Protein AF-A0A529L591-F1 (afdb_monomer_lite)

Structure (mmCIF, N/CA/C/O backbone):
data_AF-A0A529L591-F1
#
_entry.id   AF-A0A529L591-F1
#
loop_
_atom_site.group_PDB
_atom_site.id
_atom_site.type_symbol
_atom_site.label_atom_id
_atom_site.label_alt_id
_atom_site.label_comp_id
_atom_site.label_asym_id
_atom_site.label_entity_id
_atom_site.label_seq_id
_atom_site.pdbx_PDB_ins_code
_atom_site.Cartn_x
_atom_site.Cartn_y
_atom_site.Cartn_z
_atom_site.occupancy
_atom_site.B_iso_or_equiv
_atom_site.auth_seq_id
_atom_site.auth_comp_id
_atom_site.auth_asym_id
_atom_site.auth_atom_id
_atom_site.pdbx_PDB_model_num
ATOM 1 N N . LEU A 1 1 ? -23.608 -9.024 15.298 1.00 81.12 1 LEU A N 1
ATOM 2 C CA . LEU A 1 1 ? -23.460 -10.412 14.806 1.00 81.12 1 LEU A CA 1
ATOM 3 C C . LEU A 1 1 ? -24.781 -10.942 14.260 1.00 81.12 1 LEU A C 1
ATOM 5 O O . LEU A 1 1 ? -24.847 -11.188 13.070 1.00 81.12 1 LEU A O 1
ATOM 9 N N . ASN A 1 2 ? -25.844 -11.001 15.066 1.00 94.44 2 ASN A N 1
ATOM 10 C CA . ASN A 1 2 ? -27.130 -11.620 14.692 1.00 94.44 2 ASN A CA 1
ATOM 11 C C . ASN A 1 2 ? -27.825 -11.058 13.434 1.00 94.44 2 ASN A C 1
ATOM 13 O O . ASN A 1 2 ? -28.638 -11.756 12.843 1.00 94.44 2 ASN A O 1
ATOM 17 N N . THR A 1 3 ? -27.544 -9.811 13.039 1.00 95.62 3 THR A N 1
ATOM 18 C CA . THR A 1 3 ? -28.230 -9.134 11.921 1.00 95.62 3 THR A CA 1
ATOM 19 C C . THR A 1 3 ? -27.360 -8.918 10.684 1.00 95.62 3 THR A C 1
ATOM 21 O O . THR A 1 3 ? -27.876 -8.491 9.660 1.00 95.62 3 THR A O 1
ATOM 24 N N . GLY A 1 4 ? -26.041 -9.125 10.779 1.00 94.94 4 GLY A N 1
ATOM 25 C CA . GLY A 1 4 ? -25.099 -8.764 9.710 1.00 94.94 4 GLY A CA 1
ATOM 26 C C . GLY A 1 4 ? -25.011 -7.263 9.384 1.00 94.94 4 GLY A C 1
ATOM 27 O O . GLY A 1 4 ? -24.339 -6.901 8.426 1.00 94.94 4 GLY A O 1
ATOM 28 N N . GLN A 1 5 ? -25.664 -6.380 10.153 1.00 96.31 5 GLN A N 1
ATOM 29 C CA . GLN A 1 5 ? -25.603 -4.938 9.899 1.00 96.31 5 GLN A CA 1
ATOM 30 C C . GLN A 1 5 ? -24.177 -4.401 10.060 1.00 96.31 5 GLN A C 1
ATOM 32 O O . GLN A 1 5 ? -23.504 -4.673 11.060 1.00 96.31 5 GLN A O 1
ATOM 37 N N . LEU A 1 6 ? -23.754 -3.611 9.071 1.00 95.81 6 LEU A N 1
ATOM 38 C CA . LEU A 1 6 ? -22.463 -2.938 9.045 1.00 95.81 6 LEU A CA 1
ATOM 39 C C . LEU A 1 6 ? -22.349 -1.963 10.226 1.00 95.81 6 LEU A C 1
ATOM 41 O O . LEU A 1 6 ? -23.227 -1.130 10.437 1.00 95.81 6 LEU A O 1
ATOM 45 N N . ARG A 1 7 ? -21.257 -2.067 10.987 1.00 95.06 7 ARG A N 1
ATOM 46 C CA . ARG A 1 7 ? -20.912 -1.113 12.056 1.00 95.06 7 ARG A CA 1
ATOM 47 C C . ARG A 1 7 ? -20.166 0.094 11.501 1.00 95.06 7 ARG A C 1
ATOM 49 O O . ARG A 1 7 ? -20.513 1.222 11.822 1.00 95.06 7 ARG A O 1
ATOM 56 N N . TRP A 1 8 ? -19.159 -0.169 10.679 1.00 97.19 8 TRP A N 1
ATOM 57 C CA . TRP A 1 8 ? -18.339 0.821 9.996 1.00 97.19 8 TRP A CA 1
ATOM 58 C C . TRP A 1 8 ? -17.644 0.145 8.812 1.00 97.19 8 TRP A C 1
ATOM 60 O O . TRP A 1 8 ? -17.522 -1.081 8.769 1.00 97.19 8 TRP A O 1
ATOM 70 N N . VAL A 1 9 ? -17.206 0.949 7.847 1.00 96.19 9 VAL A N 1
ATOM 71 C CA . VAL A 1 9 ? -16.388 0.520 6.709 1.00 96.19 9 VAL A CA 1
ATOM 72 C C . VAL A 1 9 ? -15.339 1.583 6.443 1.00 96.19 9 VAL A C 1
ATOM 74 O O . VAL A 1 9 ? -15.606 2.773 6.603 1.00 96.19 9 VAL A O 1
ATOM 77 N N . ARG A 1 10 ? -14.155 1.151 6.013 1.00 95.25 10 ARG A N 1
ATOM 78 C CA . ARG A 1 10 ? -13.107 2.046 5.544 1.00 95.25 10 ARG A CA 1
ATOM 79 C C . ARG A 1 10 ? -12.494 1.504 4.267 1.00 95.25 10 ARG A C 1
ATOM 81 O O . ARG A 1 10 ? -12.131 0.333 4.204 1.00 95.25 10 ARG A O 1
ATOM 88 N N . GLN A 1 11 ? -12.392 2.362 3.263 1.00 96.31 11 GLN A N 1
ATOM 89 C CA . GLN A 1 11 ? -11.727 2.041 2.011 1.00 96.31 11 GLN A CA 1
ATOM 90 C C . GLN A 1 11 ? -10.239 2.382 2.140 1.00 96.31 11 GLN A C 1
ATOM 92 O O . GLN A 1 11 ? -9.898 3.522 2.439 1.00 96.31 11 GLN A O 1
ATOM 97 N N . LEU A 1 12 ? -9.373 1.384 1.953 1.00 96.06 12 LEU A N 1
ATOM 98 C CA . LEU A 1 12 ? -7.910 1.519 2.064 1.00 96.06 12 LEU A CA 1
ATOM 99 C C . LEU A 1 12 ? -7.220 1.597 0.692 1.00 96.06 12 LEU A C 1
ATOM 101 O O . LEU A 1 12 ? -6.015 1.801 0.613 1.00 96.06 12 LEU A O 1
ATOM 105 N N . VAL A 1 13 ? -8.001 1.440 -0.381 1.00 96.62 13 VAL A N 1
ATOM 106 C CA . VAL A 1 13 ? -7.613 1.675 -1.774 1.00 96.62 13 VAL A CA 1
ATOM 107 C C . VAL A 1 13 ? -8.825 2.223 -2.508 1.00 96.62 13 VAL A C 1
ATOM 109 O O . VAL A 1 13 ? -9.859 1.557 -2.577 1.00 96.62 13 VAL A O 1
ATOM 112 N N . HIS A 1 14 ? -8.719 3.435 -3.038 1.00 97.12 14 HIS A N 1
ATOM 113 C CA . HIS A 1 14 ? -9.809 4.105 -3.741 1.00 97.12 14 HIS A CA 1
ATOM 114 C C . HIS A 1 14 ? -10.105 3.478 -5.100 1.00 97.12 14 HIS A C 1
ATOM 116 O O . HIS A 1 14 ? -11.263 3.198 -5.405 1.00 97.12 14 HIS A O 1
ATOM 122 N N . HIS A 1 15 ? -9.057 3.205 -5.874 1.00 96.25 15 HIS A N 1
ATOM 123 C CA . HIS A 1 15 ? -9.127 2.431 -7.111 1.00 96.25 15 HIS A CA 1
ATOM 124 C C . HIS A 1 15 ? -7.916 1.510 -7.187 1.00 96.25 15 HIS A C 1
ATOM 126 O O . HIS A 1 15 ? -6.780 1.991 -7.163 1.00 96.25 15 HIS A O 1
ATOM 132 N N . ASP A 1 16 ? -8.153 0.203 -7.196 1.00 94.44 16 ASP A N 1
ATOM 133 C CA . ASP A 1 16 ? -7.082 -0.779 -7.323 1.00 94.44 16 ASP A CA 1
ATOM 134 C C . ASP A 1 16 ? -6.708 -0.979 -8.793 1.00 94.44 16 ASP A C 1
ATOM 136 O O . ASP A 1 16 ? -7.567 -0.988 -9.672 1.00 94.44 16 ASP A O 1
ATOM 140 N N . LEU A 1 17 ? -5.411 -1.151 -9.036 1.00 94.25 17 LEU A N 1
ATOM 141 C CA . LEU A 1 17 ? -4.848 -1.408 -10.362 1.00 94.25 17 LEU A CA 1
ATOM 142 C C . LEU A 1 17 ? -4.026 -2.701 -10.399 1.00 94.25 17 LEU A C 1
ATOM 144 O O . LEU A 1 17 ? -3.722 -3.192 -11.485 1.00 94.25 17 LEU A O 1
ATOM 148 N N . TRP A 1 18 ? -3.626 -3.229 -9.237 1.00 94.25 18 TRP A N 1
ATOM 149 C CA . TRP A 1 18 ? -2.520 -4.184 -9.142 1.00 94.25 18 TRP A CA 1
ATOM 150 C C . TRP A 1 18 ? -2.726 -5.287 -8.107 1.00 94.25 18 TRP A C 1
ATOM 152 O O . TRP A 1 18 ? -1.733 -5.869 -7.670 1.00 94.25 18 TRP A O 1
ATOM 162 N N . ASP A 1 19 ? -3.972 -5.595 -7.733 1.00 94.62 19 ASP A N 1
ATOM 163 C CA . ASP A 1 19 ? -4.268 -6.600 -6.708 1.00 94.62 19 ASP A CA 1
ATOM 164 C C . ASP A 1 19 ? -3.683 -6.171 -5.351 1.00 94.62 19 ASP A C 1
ATOM 166 O O . ASP A 1 19 ? -3.021 -6.944 -4.665 1.00 94.62 19 ASP A O 1
ATOM 170 N N . MET A 1 20 ? -3.870 -4.894 -4.992 1.00 93.75 20 MET A N 1
ATOM 171 C CA . MET A 1 20 ? -3.361 -4.275 -3.764 1.00 93.75 20 MET A CA 1
ATOM 172 C C . MET A 1 20 ? -4.382 -4.381 -2.621 1.00 93.75 20 MET A C 1
ATOM 174 O O . MET A 1 20 ? -4.832 -3.388 -2.047 1.00 93.75 20 MET A O 1
ATOM 178 N N . ASP A 1 21 ? -4.799 -5.601 -2.307 1.00 92.69 21 ASP A N 1
ATOM 179 C CA . ASP A 1 21 ? -5.821 -5.871 -1.298 1.00 92.69 21 ASP A CA 1
ATOM 180 C C . ASP A 1 21 ? -5.306 -5.839 0.159 1.00 92.69 21 ASP A C 1
ATOM 182 O O . ASP A 1 21 ? -4.144 -5.541 0.463 1.00 92.69 21 ASP A O 1
ATOM 186 N N . VAL A 1 22 ? -6.235 -6.129 1.077 1.00 95.06 22 VAL A N 1
ATOM 187 C CA . VAL A 1 22 ? -5.995 -6.417 2.496 1.00 95.06 22 VAL A CA 1
ATOM 188 C C . VAL A 1 22 ? -6.050 -7.948 2.658 1.00 95.06 22 VAL A C 1
ATOM 190 O O . VAL A 1 22 ? -7.126 -8.489 2.924 1.00 95.06 22 VAL A O 1
ATOM 193 N N . PRO A 1 23 ? -4.933 -8.669 2.453 1.00 94.25 23 PRO A N 1
ATOM 194 C CA . PRO A 1 23 ? -4.966 -10.112 2.185 1.00 94.25 23 PRO A CA 1
ATOM 195 C C . PRO A 1 23 ? -5.164 -10.961 3.434 1.00 94.25 23 PRO A C 1
ATOM 197 O O . PRO A 1 23 ? -5.632 -12.098 3.355 1.00 94.25 23 PRO A O 1
ATOM 200 N N . ALA A 1 24 ? -4.737 -10.449 4.586 1.00 92.94 24 ALA A N 1
ATOM 201 C CA . ALA A 1 24 ? -4.725 -11.189 5.834 1.00 92.94 24 ALA A CA 1
ATOM 202 C C . ALA A 1 24 ? -5.886 -10.808 6.745 1.00 92.94 24 ALA A C 1
ATOM 204 O O . ALA A 1 24 ? -6.420 -9.698 6.713 1.00 92.94 24 ALA A O 1
ATOM 205 N N . GLN A 1 25 ? -6.219 -11.745 7.630 1.00 94.12 25 GLN A N 1
ATOM 206 C CA . GLN A 1 25 ? -7.083 -11.476 8.764 1.00 94.12 25 GLN A CA 1
ATOM 207 C C . GLN A 1 25 ? -6.512 -10.333 9.620 1.00 94.12 25 GLN A C 1
ATOM 209 O O . GLN A 1 25 ? -5.296 -10.258 9.822 1.00 94.12 25 GLN A O 1
ATOM 214 N N . PRO A 1 26 ? -7.375 -9.468 10.170 1.00 94.69 26 PRO A N 1
ATOM 215 C CA . PRO A 1 26 ? -6.934 -8.445 11.099 1.00 94.69 26 PRO A CA 1
ATOM 216 C C . PRO A 1 26 ? -6.384 -9.055 12.390 1.00 94.69 26 PRO A C 1
ATOM 218 O O . PRO A 1 26 ? -6.969 -9.989 12.946 1.00 94.69 26 PRO A O 1
ATOM 221 N N . THR A 1 27 ? -5.322 -8.457 12.924 1.00 96.31 27 THR A N 1
ATOM 222 C CA . THR A 1 27 ? -4.818 -8.768 14.266 1.00 96.31 27 THR A CA 1
ATOM 223 C C . THR A 1 27 ? -5.492 -7.843 15.282 1.00 96.31 27 THR A C 1
ATOM 225 O O . THR A 1 27 ? -5.480 -6.624 15.119 1.00 96.31 27 THR A O 1
ATOM 228 N N . LEU A 1 28 ? -6.105 -8.402 16.329 1.00 96.56 28 LEU A N 1
ATOM 229 C CA . LEU A 1 28 ? -6.759 -7.625 17.388 1.00 96.56 28 LEU A CA 1
ATOM 230 C C . LEU A 1 28 ? -5.830 -7.500 18.592 1.00 96.56 28 LEU A C 1
ATOM 232 O O . LEU A 1 28 ? -5.385 -8.513 19.126 1.00 96.56 28 LEU A O 1
ATOM 236 N N . VAL A 1 29 ? -5.572 -6.270 19.030 1.00 95.75 29 VAL A N 1
ATOM 237 C CA . VAL A 1 29 ? -4.714 -5.972 20.186 1.00 95.75 29 VAL A CA 1
ATOM 238 C C . VAL A 1 29 ? -5.279 -4.811 20.988 1.00 95.75 29 VAL A C 1
ATOM 240 O O . VAL A 1 29 ? -5.997 -3.974 20.450 1.00 95.75 29 VAL A O 1
ATOM 243 N N . ASP A 1 30 ? -4.964 -4.752 22.275 1.00 95.69 30 ASP A N 1
ATOM 244 C CA . ASP A 1 30 ? -5.310 -3.616 23.126 1.00 95.69 30 ASP A CA 1
ATOM 245 C C . ASP A 1 30 ? -4.061 -2.755 23.319 1.00 95.69 30 ASP A C 1
ATOM 247 O O . ASP A 1 30 ? -3.042 -3.221 23.825 1.00 95.69 30 ASP A O 1
ATOM 251 N N . ILE A 1 31 ? -4.123 -1.503 22.865 1.00 91.31 31 ILE A N 1
ATOM 252 C CA . ILE A 1 31 ? -2.976 -0.593 22.860 1.00 91.31 31 ILE A CA 1
ATOM 253 C C . ILE A 1 31 ? -3.137 0.411 23.984 1.00 91.31 31 ILE A C 1
ATOM 255 O O . ILE A 1 31 ? -4.106 1.169 24.023 1.00 91.31 31 ILE A O 1
ATOM 259 N N . THR A 1 32 ? -2.153 0.468 24.870 1.00 90.69 32 THR A N 1
ATOM 260 C CA . THR A 1 32 ? -2.081 1.519 25.882 1.00 90.69 32 THR A CA 1
ATOM 261 C C . THR A 1 32 ? -1.519 2.782 25.242 1.00 90.69 32 THR A C 1
ATOM 263 O O . THR A 1 32 ? -0.343 2.849 24.889 1.00 90.69 32 THR A O 1
ATOM 266 N N . SER A 1 33 ? -2.367 3.790 25.069 1.00 83.12 33 SER A N 1
ATOM 267 C CA . SER A 1 33 ? -1.944 5.104 24.585 1.00 83.12 33 SER A CA 1
ATOM 268 C C . SER A 1 33 ? -1.064 5.829 25.613 1.00 83.12 33 SER A C 1
ATOM 270 O O . SER A 1 33 ? -1.030 5.482 26.794 1.00 83.12 33 SER A O 1
ATOM 272 N N . VAL A 1 34 ? -0.382 6.892 25.176 1.00 82.06 34 VAL A N 1
ATOM 273 C CA . VAL A 1 34 ? 0.565 7.663 26.009 1.00 82.06 34 VAL A CA 1
ATOM 274 C C . VAL A 1 34 ? -0.080 8.236 27.281 1.00 82.06 34 VAL A C 1
ATOM 276 O O . VAL A 1 34 ? 0.600 8.453 28.278 1.00 82.06 34 VAL A O 1
ATOM 279 N N . ASN A 1 35 ? -1.396 8.469 27.269 1.00 86.69 35 ASN A N 1
ATOM 280 C CA . ASN A 1 35 ? -2.146 8.998 28.411 1.00 86.69 35 ASN A CA 1
ATOM 281 C C . ASN A 1 35 ? -2.712 7.903 29.346 1.00 86.69 35 ASN A C 1
ATOM 283 O O . ASN A 1 35 ? -3.454 8.224 30.271 1.00 86.69 35 ASN A O 1
ATOM 287 N N . GLY A 1 36 ? -2.390 6.626 29.104 1.00 88.94 36 GLY A N 1
ATOM 288 C CA . GLY A 1 36 ? -2.861 5.482 29.889 1.00 88.94 36 GLY A CA 1
ATOM 289 C C . GLY A 1 36 ? -4.225 4.926 29.468 1.00 88.94 36 GLY A C 1
ATOM 290 O O . GLY A 1 36 ? -4.671 3.932 30.037 1.00 88.94 36 GLY A O 1
ATOM 291 N N . THR A 1 37 ? -4.889 5.516 28.469 1.00 91.56 37 THR A N 1
ATOM 292 C CA . THR A 1 37 ? -6.149 4.978 27.933 1.00 91.56 37 THR A CA 1
ATOM 293 C C . THR A 1 37 ? -5.863 3.753 27.076 1.00 91.56 37 THR A C 1
ATOM 295 O O . THR A 1 37 ? -5.013 3.811 26.183 1.00 91.56 37 THR A O 1
ATOM 298 N N . VAL A 1 38 ? -6.596 2.667 27.318 1.00 94.88 38 VAL A N 1
ATOM 299 C CA . VAL A 1 38 ? -6.544 1.452 26.500 1.00 94.88 38 VAL A CA 1
ATOM 300 C C . VAL A 1 38 ? -7.466 1.619 25.297 1.00 94.88 38 VAL A C 1
ATOM 302 O O . VAL A 1 38 ? -8.669 1.820 25.458 1.00 94.88 38 VAL A O 1
ATOM 305 N N . VAL A 1 39 ? -6.896 1.529 24.098 1.00 95.31 39 VAL A N 1
ATOM 306 C CA . VAL A 1 39 ? -7.625 1.594 22.831 1.00 95.31 39 VAL A CA 1
ATOM 307 C C . VAL A 1 39 ? -7.754 0.182 22.258 1.00 95.31 39 VAL A C 1
ATOM 309 O O . VAL A 1 39 ? -6.733 -0.474 22.023 1.00 95.31 39 VAL A O 1
ATOM 312 N N . PRO A 1 40 ? -8.984 -0.300 22.012 1.00 97.06 40 PRO A N 1
ATOM 313 C CA . PRO A 1 40 ? -9.207 -1.595 21.398 1.00 97.06 40 PRO A CA 1
ATOM 314 C C . PRO A 1 40 ? -8.859 -1.527 19.904 1.00 97.06 40 PRO A C 1
ATOM 316 O O . PRO A 1 40 ? -9.665 -1.099 19.082 1.00 97.06 40 PRO A O 1
ATOM 319 N N . ALA A 1 41 ? -7.660 -1.960 19.531 1.00 96.88 41 ALA A N 1
ATOM 320 C CA . ALA A 1 41 ? -7.154 -1.838 18.173 1.00 96.88 41 ALA A CA 1
ATOM 321 C C . ALA A 1 41 ? -7.431 -3.074 17.304 1.00 96.88 41 ALA A C 1
ATOM 323 O O . ALA A 1 41 ? -7.540 -4.212 17.776 1.00 96.88 41 ALA A O 1
ATOM 324 N N . LEU A 1 42 ? -7.516 -2.808 16.006 1.00 96.81 42 LEU A N 1
ATOM 325 C CA . LEU A 1 42 ? -7.431 -3.736 14.892 1.00 96.81 42 LEU A CA 1
ATOM 326 C C . LEU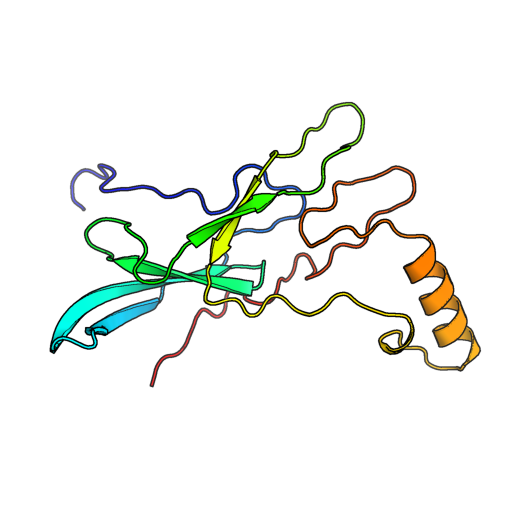 A 1 42 ? -6.250 -3.301 14.022 1.00 96.81 42 LEU A C 1
ATOM 328 O O . LEU A 1 42 ? -6.154 -2.130 13.664 1.00 96.81 42 LEU A O 1
ATOM 332 N N . VAL A 1 43 ? -5.372 -4.234 13.670 1.00 96.88 43 VAL A N 1
ATOM 333 C CA . VAL A 1 43 ? -4.243 -4.014 12.763 1.00 96.88 43 VAL A CA 1
ATOM 334 C C . VAL A 1 43 ? -4.526 -4.751 11.460 1.00 96.88 43 VAL A C 1
ATOM 336 O O . VAL A 1 43 ? -4.579 -5.981 11.440 1.00 96.88 43 VAL A O 1
ATOM 339 N N . GLY A 1 44 ? -4.735 -3.993 10.386 1.00 96.81 44 GLY A N 1
ATOM 340 C CA . GLY A 1 44 ? -4.935 -4.503 9.032 1.00 96.81 44 GLY A CA 1
ATOM 341 C C . GLY A 1 44 ? -3.673 -4.328 8.185 1.00 96.81 44 GLY A C 1
ATOM 342 O O . GLY A 1 44 ? -3.430 -3.208 7.728 1.00 96.81 44 GLY A O 1
ATOM 343 N N . PRO A 1 45 ? -2.861 -5.380 7.979 1.00 96.38 45 PRO A N 1
ATOM 344 C CA . PRO A 1 45 ? -1.724 -5.331 7.069 1.00 96.38 45 PRO A CA 1
ATOM 345 C C . PRO A 1 45 ? -2.170 -5.433 5.608 1.00 96.38 45 PRO A C 1
ATOM 347 O O . PRO A 1 45 ? -3.128 -6.136 5.286 1.00 96.38 45 PRO A O 1
ATOM 350 N N . THR A 1 46 ? -1.459 -4.751 4.717 1.00 96.00 46 THR A N 1
ATOM 351 C CA . THR A 1 46 ? -1.864 -4.618 3.310 1.00 96.00 46 THR A CA 1
ATOM 352 C C . THR A 1 46 ? -0.718 -4.916 2.347 1.00 96.00 46 THR A C 1
ATOM 354 O O . THR A 1 46 ? 0.460 -4.805 2.711 1.00 96.00 46 THR A O 1
ATOM 357 N N . LYS A 1 47 ? -1.034 -5.289 1.101 1.00 95.50 47 LYS A N 1
ATOM 358 C CA . LYS A 1 47 ? -0.008 -5.624 0.095 1.00 95.50 47 LYS A CA 1
ATOM 359 C C . LYS A 1 47 ? 0.911 -4.451 -0.243 1.00 95.50 47 LYS A C 1
ATOM 361 O O . LYS A 1 47 ? 2.080 -4.651 -0.559 1.00 95.50 47 LYS A O 1
ATOM 366 N N . GLN A 1 48 ? 0.429 -3.230 -0.076 1.00 94.62 48 GLN A N 1
ATOM 367 C CA . GLN A 1 48 ? 1.188 -1.998 -0.249 1.00 94.62 48 GLN A CA 1
ATOM 368 C C . GLN A 1 48 ? 2.287 -1.812 0.807 1.00 94.62 48 GLN A C 1
ATOM 370 O O . GLN A 1 48 ? 3.168 -0.972 0.620 1.00 94.62 48 GLN A O 1
ATOM 375 N N . GLY A 1 49 ? 2.222 -2.551 1.919 1.00 95.25 49 GLY A N 1
ATOM 376 C CA . GLY A 1 49 ? 3.106 -2.390 3.073 1.00 95.25 49 GLY A CA 1
ATOM 377 C C . GLY A 1 49 ? 2.560 -1.493 4.172 1.00 95.25 49 GLY A C 1
ATOM 378 O O . GLY A 1 49 ? 3.231 -1.335 5.187 1.00 95.25 49 GLY A O 1
ATOM 379 N N . ASP A 1 50 ? 1.358 -0.943 4.032 1.00 96.62 50 ASP A N 1
ATOM 380 C CA . ASP A 1 50 ? 0.754 -0.135 5.090 1.00 96.62 50 ASP A CA 1
ATOM 381 C C . ASP A 1 50 ? 0.142 -1.036 6.170 1.00 96.62 50 ASP A C 1
ATOM 383 O O . ASP A 1 50 ? -0.521 -2.034 5.858 1.00 96.62 50 ASP A O 1
ATOM 387 N N . LEU A 1 51 ? 0.332 -0.660 7.437 1.00 96.81 51 LEU A N 1
ATOM 388 C CA . LEU A 1 51 ? -0.380 -1.232 8.577 1.00 96.81 51 LEU A CA 1
ATOM 389 C C . LEU A 1 51 ? -1.457 -0.256 9.048 1.00 96.81 51 LEU A C 1
ATOM 391 O O . LEU A 1 51 ? -1.181 0.731 9.729 1.00 96.81 51 LEU A O 1
ATOM 395 N N . TYR A 1 52 ? -2.714 -0.558 8.743 1.00 97.12 52 TYR A N 1
ATOM 396 C CA . TYR A 1 52 ? -3.834 0.257 9.199 1.00 97.12 52 TYR A CA 1
ATOM 397 C C . TYR A 1 52 ? -4.235 -0.133 10.616 1.00 97.12 52 TYR A C 1
ATOM 399 O O . TYR A 1 52 ? -4.873 -1.162 10.838 1.00 97.12 52 TYR A O 1
ATOM 407 N N . MET A 1 53 ? -3.855 0.705 11.579 1.00 96.44 53 MET A N 1
ATOM 408 C CA . MET A 1 53 ? -4.235 0.562 12.982 1.00 96.44 53 MET A CA 1
ATOM 409 C C . MET A 1 53 ? -5.501 1.366 13.251 1.00 96.44 53 MET A C 1
ATOM 411 O O . MET A 1 53 ? -5.471 2.597 13.232 1.00 96.44 53 MET A O 1
ATOM 415 N N . LEU A 1 54 ? -6.611 0.671 13.477 1.00 97.12 54 LEU A N 1
ATOM 416 C CA . LEU A 1 54 ? -7.940 1.255 13.640 1.00 97.12 54 LEU A CA 1
ATOM 417 C C . LEU A 1 54 ? -8.507 0.927 15.021 1.00 97.12 54 LEU A C 1
ATOM 419 O O . LEU A 1 54 ? -8.299 -0.177 15.522 1.00 97.12 54 LEU A O 1
ATOM 423 N N . ASP A 1 55 ? -9.271 1.837 15.620 1.00 96.75 55 ASP A N 1
ATOM 424 C CA . ASP A 1 55 ? -10.122 1.488 16.757 1.00 96.75 55 ASP A CA 1
ATOM 425 C C . ASP A 1 55 ? -11.217 0.545 16.248 1.00 96.75 55 ASP A C 1
ATOM 427 O O . ASP A 1 55 ? -12.055 0.914 15.424 1.00 96.75 55 ASP A O 1
ATOM 431 N N . ARG A 1 56 ? -11.222 -0.703 16.723 1.00 96.94 56 ARG A N 1
ATOM 432 C CA . ARG A 1 56 ? -12.124 -1.743 16.205 1.00 96.94 56 ARG A CA 1
ATOM 433 C C . ARG A 1 56 ? -13.598 -1.466 16.511 1.00 96.94 56 ARG A C 1
ATOM 435 O O . ARG A 1 56 ? -14.476 -2.076 15.899 1.00 96.94 56 ARG A O 1
ATOM 442 N N . SER A 1 57 ? -13.892 -0.569 17.452 1.00 95.69 57 SER A N 1
ATOM 443 C CA . SER A 1 57 ? -15.257 -0.183 17.810 1.00 95.69 57 SER A CA 1
ATOM 444 C C . SER A 1 57 ? -15.846 0.878 16.874 1.00 95.69 57 SER A C 1
ATOM 446 O O . SER A 1 57 ? -17.057 0.849 16.633 1.00 95.69 57 SER A O 1
ATOM 448 N N . THR A 1 58 ? -15.008 1.749 16.302 1.00 96.44 58 THR A N 1
ATOM 449 C CA . THR A 1 58 ? -15.438 2.901 15.485 1.00 96.44 58 THR A CA 1
ATOM 450 C C . THR A 1 58 ? -14.965 2.856 14.031 1.00 96.44 58 THR A C 1
ATOM 452 O O . THR A 1 58 ? -15.639 3.412 13.171 1.00 96.44 58 THR A O 1
ATOM 455 N N . GLY A 1 59 ? -13.845 2.189 13.739 1.00 96.50 59 GLY A N 1
ATOM 456 C CA . GLY A 1 59 ? -13.170 2.208 12.437 1.00 96.50 59 GLY A CA 1
ATOM 457 C C . GLY A 1 59 ? -12.206 3.388 12.247 1.00 96.50 59 GLY A C 1
ATOM 458 O O . GLY A 1 59 ? -11.571 3.502 11.194 1.00 96.50 59 GLY A O 1
ATOM 459 N N . GLU A 1 60 ? -12.075 4.256 13.254 1.00 96.75 60 GLU A N 1
ATOM 460 C CA . GLU A 1 60 ? -11.232 5.452 13.195 1.00 96.75 60 GLU A CA 1
ATOM 461 C C . GLU A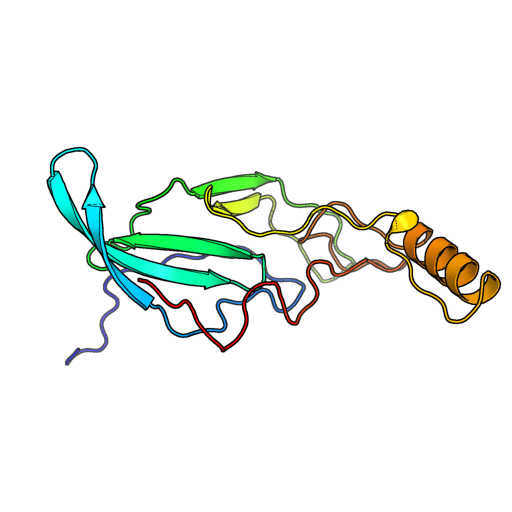 1 60 ? -9.735 5.113 13.277 1.00 96.75 60 GLU A C 1
ATOM 463 O O . GLU A 1 60 ? -9.353 4.160 13.962 1.00 96.75 60 GLU A O 1
ATOM 468 N N . PRO A 1 61 ? -8.859 5.872 12.591 1.00 96.44 61 PRO A N 1
ATOM 469 C CA . PRO A 1 61 ? -7.419 5.644 12.631 1.00 96.44 61 PRO A CA 1
ATOM 470 C C . PRO A 1 61 ? -6.840 5.951 14.016 1.00 96.44 61 PRO A C 1
ATOM 472 O O . PRO A 1 61 ? -7.025 7.045 14.543 1.00 96.44 61 PRO A O 1
ATOM 475 N N . ILE A 1 62 ? -6.066 5.015 14.564 1.00 95.12 62 ILE A N 1
ATOM 476 C CA . ILE A 1 62 ? -5.235 5.235 15.759 1.00 95.12 62 ILE A CA 1
ATOM 477 C C . ILE A 1 62 ? -3.937 5.946 15.362 1.00 95.12 62 ILE A C 1
ATOM 479 O O . ILE A 1 62 ? -3.482 6.858 16.049 1.00 95.12 62 ILE A O 1
ATOM 483 N N . ILE A 1 63 ? -3.351 5.531 14.237 1.00 93.88 63 ILE A N 1
ATOM 484 C CA . ILE A 1 63 ? -2.205 6.185 13.597 1.00 93.88 63 ILE A CA 1
ATOM 485 C C . ILE A 1 63 ? -2.721 6.983 12.397 1.00 93.88 63 ILE A C 1
ATOM 487 O O . ILE A 1 63 ? -3.590 6.468 11.688 1.00 93.88 63 ILE A O 1
ATOM 491 N N . PRO A 1 64 ? -2.210 8.204 12.136 1.00 96.75 64 PRO A N 1
ATOM 492 C CA . PRO A 1 64 ? -2.675 9.010 11.017 1.00 96.75 64 PRO A CA 1
ATOM 493 C C . PRO A 1 64 ? -2.644 8.253 9.687 1.00 96.75 64 PRO A C 1
ATOM 495 O O . PRO A 1 64 ? -1.712 7.509 9.381 1.00 96.75 64 PRO A O 1
ATOM 498 N N . VAL A 1 65 ? -3.688 8.483 8.897 1.00 98.00 65 VAL A N 1
ATOM 499 C CA . VAL A 1 65 ? -3.808 8.026 7.514 1.00 98.00 65 VAL A CA 1
ATOM 500 C C . VAL A 1 65 ? -3.994 9.271 6.663 1.00 98.00 65 VAL A C 1
ATOM 502 O O . VAL A 1 65 ? -4.873 10.084 6.960 1.00 98.00 65 VAL A O 1
ATOM 505 N N . LYS A 1 66 ? -3.150 9.443 5.650 1.00 97.88 66 LYS A N 1
ATOM 506 C CA . LYS A 1 66 ? -3.105 10.640 4.807 1.00 97.88 66 LYS A CA 1
ATOM 507 C C . LYS A 1 66 ? -3.477 10.285 3.379 1.00 97.88 66 LYS A C 1
ATOM 509 O O . LYS A 1 66 ? -3.071 9.245 2.878 1.00 97.88 66 LYS A O 1
ATOM 514 N N . GLU A 1 67 ? -4.199 11.182 2.722 1.00 98.00 67 GLU A N 1
ATOM 515 C CA . GLU A 1 67 ? -4.426 11.100 1.282 1.00 98.00 67 GLU A CA 1
ATOM 516 C C . GLU A 1 67 ? -3.173 11.560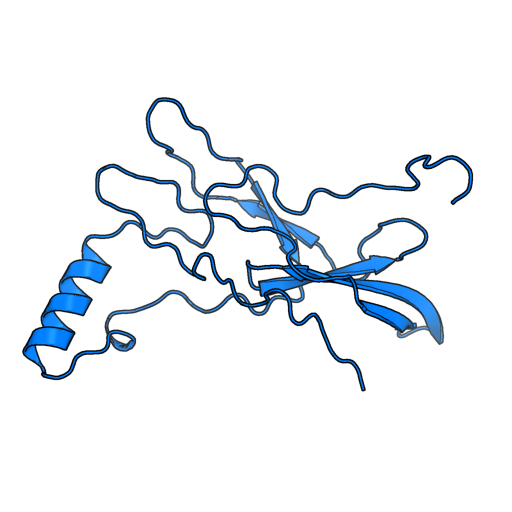 0.540 1.00 98.00 67 GLU A C 1
ATOM 518 O O . GLU A 1 67 ? -2.783 12.728 0.612 1.00 98.00 67 GLU A O 1
ATOM 523 N N . MET A 1 68 ? -2.544 10.632 -0.171 1.00 97.44 68 MET A N 1
ATOM 524 C CA . MET A 1 68 ? -1.349 10.879 -0.964 1.00 97.44 68 MET A CA 1
ATOM 525 C C . MET A 1 68 ? -1.723 10.967 -2.443 1.00 97.44 68 MET A C 1
ATOM 527 O O . MET A 1 68 ? -2.489 10.124 -2.914 1.00 97.44 68 MET A O 1
ATOM 531 N N . PRO A 1 69 ? -1.197 11.945 -3.206 1.00 97.94 69 PRO A N 1
ATOM 532 C CA . PRO A 1 69 ? -1.393 11.987 -4.650 1.00 97.94 69 PRO A CA 1
ATOM 533 C C . PRO A 1 69 ? -0.953 10.676 -5.302 1.00 97.94 69 PRO A C 1
ATOM 535 O O . PRO A 1 69 ? 0.160 10.203 -5.061 1.00 97.94 69 PRO A O 1
ATOM 538 N N . ALA A 1 70 ? -1.817 10.104 -6.134 1.00 97.06 70 ALA A N 1
ATOM 539 C CA . ALA A 1 70 ? -1.524 8.880 -6.864 1.00 97.06 70 ALA A CA 1
ATOM 540 C C . ALA A 1 70 ? -1.215 9.189 -8.341 1.00 97.06 70 ALA A C 1
ATOM 542 O O . ALA A 1 70 ? -1.790 10.126 -8.907 1.00 97.06 70 ALA A O 1
ATOM 543 N N . PRO A 1 71 ? -0.306 8.436 -8.992 1.00 96.50 71 PRO A N 1
ATOM 544 C CA . PRO A 1 71 ? -0.012 8.649 -10.403 1.00 96.50 71 PRO A CA 1
ATOM 545 C C . PRO A 1 71 ? -1.241 8.392 -11.286 1.00 96.50 71 PRO A C 1
ATOM 547 O O . PRO A 1 71 ? -1.918 7.374 -11.162 1.00 96.50 71 PR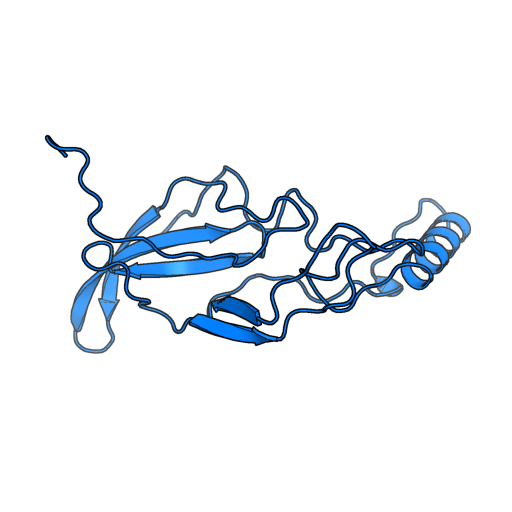O A O 1
ATOM 550 N N . GLY A 1 72 ? -1.514 9.325 -12.200 1.00 95.44 72 GLY A N 1
ATOM 551 C CA . GLY A 1 72 ? -2.600 9.222 -13.176 1.00 95.44 72 GLY A CA 1
ATOM 552 C C . GLY A 1 72 ? -2.157 8.626 -14.515 1.00 95.44 72 GLY A C 1
ATOM 553 O O . GLY A 1 72 ? -1.124 7.970 -14.621 1.00 95.44 72 GLY A O 1
ATOM 554 N N . GLY A 1 73 ? -2.917 8.895 -15.579 1.00 93.94 73 GLY A N 1
ATOM 555 C CA . GLY A 1 73 ? -2.542 8.498 -16.943 1.00 93.94 73 GLY A CA 1
ATOM 556 C C . GLY A 1 73 ? -2.653 6.993 -17.189 1.00 93.94 73 GLY A C 1
ATOM 557 O O . GLY A 1 73 ? -1.711 6.391 -17.711 1.00 93.94 73 GLY A O 1
ATOM 558 N N . ALA A 1 74 ? -3.774 6.403 -16.769 1.00 93.94 74 ALA A N 1
ATOM 559 C CA . ALA A 1 74 ? -4.172 5.058 -17.171 1.00 93.94 74 ALA A CA 1
ATOM 560 C C . ALA A 1 74 ? -4.426 4.994 -18.689 1.00 93.94 74 ALA A C 1
ATOM 562 O O . ALA A 1 74 ? -4.663 6.017 -19.338 1.00 93.94 74 ALA A O 1
ATOM 563 N N . ILE A 1 75 ? -4.340 3.790 -19.256 1.00 94.25 75 ILE A N 1
ATOM 564 C CA . ILE A 1 75 ? -4.663 3.542 -20.667 1.00 94.25 75 ILE A CA 1
ATOM 565 C C . ILE A 1 75 ? -6.147 3.798 -20.962 1.00 94.25 75 ILE A C 1
ATOM 567 O O . ILE A 1 75 ? -6.983 3.845 -20.061 1.00 94.25 75 ILE A O 1
ATOM 571 N N . GLU A 1 76 ? -6.475 3.934 -22.246 1.00 93.50 76 GLU A N 1
ATOM 572 C CA . GLU A 1 76 ? -7.861 4.060 -22.695 1.00 93.50 76 GLU A CA 1
ATOM 573 C C . GLU A 1 76 ? -8.722 2.898 -22.171 1.00 93.50 76 GLU A C 1
ATOM 575 O O . GLU A 1 76 ? -8.357 1.730 -22.307 1.00 93.50 76 GLU A O 1
ATOM 580 N N . GLY A 1 77 ? -9.866 3.233 -21.569 1.00 91.75 77 GLY A N 1
ATOM 581 C CA . GLY A 1 77 ? -10.797 2.264 -20.986 1.00 91.75 77 GLY A CA 1
ATOM 582 C C . GLY A 1 77 ? -10.605 1.991 -19.491 1.00 91.75 77 GLY A C 1
ATOM 583 O O . GLY A 1 77 ? -11.459 1.333 -18.904 1.00 91.75 77 GLY A O 1
ATOM 584 N N . ASP A 1 78 ? -9.555 2.527 -18.867 1.00 93.25 78 ASP A N 1
ATOM 585 C CA . ASP A 1 78 ? -9.334 2.460 -17.419 1.00 93.25 78 ASP A CA 1
ATOM 586 C C . ASP A 1 78 ? -9.158 3.869 -16.819 1.00 93.25 78 ASP A C 1
ATOM 588 O O . ASP A 1 78 ? -9.098 4.876 -17.530 1.00 93.25 78 ASP A O 1
ATOM 592 N N . HIS A 1 79 ? -9.109 3.965 -15.494 1.00 94.62 79 HIS A N 1
ATOM 593 C CA . HIS A 1 79 ? -8.902 5.210 -14.763 1.00 94.62 79 HIS A CA 1
ATOM 594 C C . HIS A 1 79 ? -8.006 4.989 -13.544 1.00 94.62 79 HIS A C 1
ATOM 596 O O . HIS A 1 79 ? -7.721 3.866 -13.155 1.00 94.62 79 HIS A O 1
ATOM 602 N N . ALA A 1 80 ? -7.533 6.079 -12.946 1.00 96.19 80 ALA A N 1
ATOM 603 C CA . ALA A 1 80 ? -6.797 6.055 -11.690 1.00 96.19 80 ALA A CA 1
ATOM 604 C C . ALA A 1 80 ? -7.495 6.972 -10.684 1.00 96.19 80 ALA A C 1
ATOM 606 O O . ALA A 1 80 ? -8.103 7.976 -11.068 1.00 96.19 80 ALA A O 1
ATOM 607 N N . SER A 1 81 ? -7.388 6.644 -9.397 1.00 97.56 81 SER A N 1
ATOM 608 C CA . SER A 1 81 ? -7.803 7.558 -8.333 1.00 97.56 81 SER A CA 1
ATOM 609 C C . SER A 1 81 ? -6.830 8.746 -8.250 1.00 97.56 81 SER A C 1
ATOM 611 O O . SER A 1 81 ? -5.628 8.534 -8.411 1.00 97.56 81 SER A O 1
ATOM 613 N N . PRO A 1 82 ? -7.290 9.985 -7.983 1.00 97.56 82 PRO A N 1
ATOM 614 C CA . PRO A 1 82 ? -6.399 11.135 -7.805 1.00 97.56 82 PRO A CA 1
ATOM 615 C C . PRO A 1 82 ? -5.530 11.029 -6.542 1.00 97.56 82 PRO A C 1
ATOM 617 O O 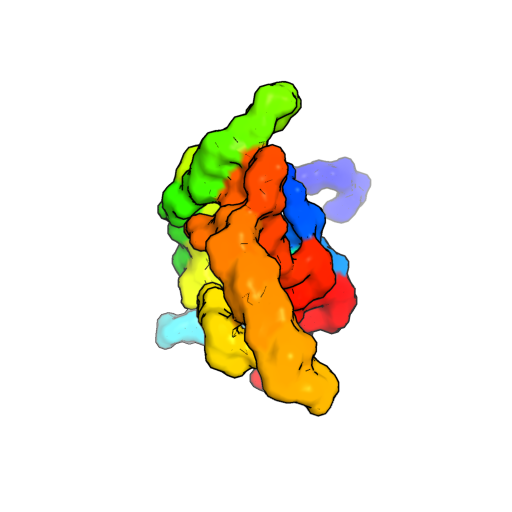. PRO A 1 82 ? -4.413 11.548 -6.512 1.00 97.56 82 PRO A O 1
ATOM 620 N N . THR A 1 83 ? -6.038 10.363 -5.505 1.00 98.44 83 THR A N 1
ATOM 621 C CA . THR A 1 83 ? -5.326 10.109 -4.250 1.00 98.44 83 THR A CA 1
ATOM 622 C C . THR A 1 83 ? -5.505 8.668 -3.801 1.00 98.44 83 THR A C 1
ATOM 624 O O . THR A 1 83 ? -6.387 7.956 -4.287 1.00 98.44 83 THR A O 1
ATOM 627 N N . GLN A 1 84 ? -4.643 8.225 -2.896 1.00 97.88 84 GLN A N 1
ATOM 628 C CA . GLN A 1 84 ? -4.764 6.961 -2.183 1.00 97.88 84 GLN A CA 1
ATOM 629 C C . GLN A 1 84 ? -4.421 7.191 -0.710 1.00 97.88 84 GLN A C 1
ATOM 631 O O . GLN A 1 84 ? -3.499 7.966 -0.426 1.00 97.88 84 GLN A O 1
ATOM 636 N N . PRO A 1 85 ? -5.095 6.507 0.224 1.00 97.69 85 PRO A N 1
ATOM 637 C CA . PRO A 1 85 ? -4.731 6.585 1.624 1.00 97.69 85 PRO A CA 1
ATOM 638 C C . PRO A 1 85 ? -3.382 5.890 1.854 1.00 97.69 85 PRO A C 1
ATOM 640 O O . PRO A 1 85 ? -3.063 4.864 1.249 1.00 97.69 85 PRO A O 1
ATOM 643 N N . GLU A 1 86 ? -2.584 6.456 2.749 1.00 97.31 86 GLU A N 1
ATOM 644 C CA . GLU A 1 86 ? -1.326 5.888 3.224 1.00 97.31 86 GLU A CA 1
ATOM 645 C C . GLU A 1 86 ? -1.255 6.035 4.742 1.00 97.31 86 GLU A C 1
ATOM 647 O O . GLU A 1 86 ? -1.528 7.107 5.289 1.00 97.31 86 GLU A O 1
ATOM 652 N N . SER A 1 87 ? -0.934 4.942 5.434 1.00 97.56 87 SER A N 1
ATOM 653 C CA . SER A 1 87 ? -0.717 4.979 6.879 1.00 97.56 87 SER A CA 1
ATOM 654 C C . SER A 1 87 ? 0.662 5.548 7.192 1.00 97.56 87 SER A C 1
ATOM 656 O O . SER A 1 87 ? 1.644 5.184 6.550 1.00 97.56 87 SER A O 1
ATOM 658 N N . ASP A 1 88 ? 0.763 6.353 8.251 1.00 96.75 88 ASP A N 1
ATOM 659 C CA . ASP A 1 88 ? 2.064 6.774 8.784 1.00 96.75 88 ASP A CA 1
ATOM 660 C C . ASP A 1 88 ? 2.897 5.586 9.320 1.00 96.75 88 ASP A C 1
ATOM 662 O O . ASP A 1 88 ? 4.101 5.731 9.536 1.00 96.75 88 ASP A O 1
ATOM 666 N N . LEU A 1 89 ? 2.289 4.404 9.508 1.00 95.94 89 LEU A N 1
ATOM 667 C CA . LEU A 1 89 ? 2.994 3.146 9.751 1.00 95.94 89 LEU A CA 1
ATOM 668 C C . LEU A 1 89 ? 3.024 2.305 8.467 1.00 95.94 89 LEU A C 1
ATOM 670 O O . LEU A 1 89 ? 2.117 1.514 8.198 1.00 95.94 89 LEU A O 1
ATOM 674 N N . SER A 1 90 ? 4.094 2.464 7.689 1.00 95.69 90 SER A N 1
ATOM 675 C CA . SER A 1 90 ? 4.275 1.767 6.416 1.00 95.69 90 SER A CA 1
ATOM 676 C C . SER A 1 90 ? 5.649 1.111 6.295 1.00 95.69 90 SER A C 1
ATOM 678 O O . SER A 1 90 ? 6.677 1.676 6.667 1.00 95.69 90 SER A O 1
ATOM 680 N N . PHE A 1 91 ? 5.646 -0.090 5.726 1.00 95.31 91 PHE A N 1
ATOM 681 C CA . PHE A 1 91 ? 6.804 -0.873 5.301 1.00 95.31 91 PHE A CA 1
ATOM 682 C C . PHE A 1 91 ? 6.942 -0.883 3.773 1.00 95.31 91 PHE A C 1
ATOM 684 O O . PHE A 1 91 ? 7.638 -1.736 3.218 1.00 95.31 91 PHE A O 1
ATOM 691 N N . ASN A 1 92 ? 6.273 0.046 3.081 1.00 93.88 92 ASN A N 1
ATOM 692 C CA . ASN A 1 92 ? 6.415 0.228 1.643 1.00 93.88 92 ASN A CA 1
ATOM 693 C C . ASN A 1 92 ? 7.907 0.375 1.273 1.00 93.88 92 ASN A C 1
ATOM 695 O O . ASN A 1 92 ? 8.596 1.252 1.809 1.00 93.88 92 ASN A O 1
ATOM 699 N N . PRO A 1 93 ? 8.450 -0.488 0.399 1.00 94.56 93 PRO A N 1
ATOM 700 C CA . PRO A 1 93 ? 9.872 -0.477 0.122 1.00 94.56 93 PRO A CA 1
ATOM 701 C C . PRO A 1 93 ? 10.280 0.735 -0.721 1.00 94.56 93 PRO A C 1
ATOM 703 O O . PRO A 1 93 ? 9.510 1.295 -1.503 1.00 94.56 93 PRO A O 1
ATOM 706 N N . LYS A 1 94 ? 11.557 1.113 -0.609 1.00 95.12 94 LYS A N 1
ATOM 707 C CA . LYS A 1 94 ? 12.134 2.160 -1.460 1.00 95.12 94 LYS A CA 1
ATOM 708 C C . LYS A 1 94 ? 12.093 1.735 -2.933 1.00 95.12 94 LYS A C 1
ATOM 710 O O . LYS A 1 94 ? 12.313 0.551 -3.200 1.00 95.12 94 LYS A O 1
ATOM 715 N N . PRO A 1 95 ? 11.887 2.677 -3.875 1.00 95.25 95 PRO A N 1
ATOM 716 C CA . PRO A 1 95 ? 11.934 2.398 -5.307 1.00 95.25 95 PRO A CA 1
ATOM 717 C C . PRO A 1 95 ? 13.190 1.629 -5.719 1.00 95.25 95 PRO A C 1
ATOM 719 O O . PRO A 1 95 ? 14.289 1.950 -5.264 1.00 95.25 95 PRO A O 1
ATOM 722 N N . LEU A 1 96 ? 13.016 0.655 -6.613 1.00 95.69 96 LEU A N 1
ATOM 723 C CA . LEU A 1 96 ? 14.131 -0.083 -7.194 1.00 95.69 96 LEU A CA 1
ATOM 724 C C . LEU A 1 96 ? 15.011 0.838 -8.039 1.00 95.69 96 LEU A C 1
ATOM 726 O O . LEU A 1 96 ? 14.545 1.703 -8.781 1.00 95.69 96 LEU A O 1
ATOM 730 N N . THR A 1 97 ? 16.307 0.596 -7.962 1.00 95.69 97 THR A N 1
ATOM 731 C CA . THR A 1 97 ? 17.345 1.253 -8.739 1.00 95.69 97 THR A CA 1
ATOM 732 C C . THR A 1 97 ? 18.107 0.218 -9.558 1.00 95.69 97 THR A C 1
ATOM 734 O O . THR A 1 97 ? 17.984 -0.991 -9.371 1.00 95.69 97 THR A O 1
ATOM 737 N N . GLY A 1 98 ? 18.977 0.680 -10.460 1.00 94.38 98 GLY A N 1
ATOM 738 C CA . GLY A 1 98 ? 19.846 -0.239 -11.194 1.00 94.38 98 GLY A CA 1
ATOM 739 C C . GLY A 1 98 ? 20.748 -1.085 -10.281 1.00 94.38 98 GLY A C 1
ATOM 740 O O . GLY A 1 98 ? 21.144 -2.180 -10.676 1.00 94.38 98 GLY A O 1
ATOM 741 N N . ALA A 1 99 ? 21.070 -0.611 -9.072 1.00 94.00 99 ALA A N 1
ATOM 742 C CA . ALA A 1 99 ? 21.874 -1.368 -8.114 1.00 94.00 99 ALA A CA 1
ATOM 743 C C . ALA A 1 99 ? 21.138 -2.606 -7.572 1.00 94.00 99 ALA A C 1
ATOM 745 O O . ALA A 1 99 ? 21.797 -3.580 -7.225 1.00 94.00 99 ALA A O 1
ATOM 746 N N . ASP A 1 100 ? 19.804 -2.594 -7.590 1.00 95.44 100 ASP A N 1
ATOM 747 C CA . ASP A 1 100 ? 18.953 -3.675 -7.080 1.00 95.44 100 ASP A CA 1
ATOM 748 C C . ASP A 1 100 ? 18.735 -4.797 -8.109 1.00 95.44 100 ASP A C 1
ATOM 750 O O . ASP A 1 100 ? 18.135 -5.827 -7.811 1.00 95.44 100 ASP A O 1
ATOM 754 N N . MET A 1 101 ? 19.218 -4.612 -9.341 1.00 95.81 101 MET A N 1
ATOM 755 C CA . MET A 1 101 ? 19.057 -5.590 -10.412 1.00 95.81 101 MET A CA 1
ATOM 756 C C . MET A 1 101 ? 20.017 -6.761 -10.245 1.00 95.81 101 MET A C 1
ATOM 758 O O . MET A 1 101 ? 21.229 -6.591 -10.068 1.00 95.81 101 MET A O 1
ATOM 762 N N . TRP A 1 102 ? 19.463 -7.959 -10.373 1.00 94.75 102 TRP A N 1
ATOM 763 C CA . TRP A 1 102 ? 20.190 -9.212 -10.261 1.00 94.75 102 TRP A CA 1
ATOM 764 C C . TRP A 1 102 ? 20.480 -9.814 -11.642 1.00 94.75 102 TRP A C 1
ATOM 766 O O . TRP A 1 102 ? 19.740 -9.595 -12.599 1.00 94.75 102 TRP A O 1
ATOM 776 N N . GLY A 1 103 ? 21.560 -10.586 -11.746 1.00 95.06 103 GLY A N 1
ATOM 777 C CA . GLY A 1 103 ? 21.887 -11.372 -12.933 1.00 95.06 103 GLY A CA 1
ATOM 778 C C . GLY A 1 103 ? 22.910 -12.462 -12.620 1.00 95.06 103 GLY A C 1
ATOM 779 O O . GLY A 1 103 ? 23.750 -12.278 -11.739 1.00 95.06 103 GLY A O 1
ATOM 780 N N . VAL A 1 104 ? 22.847 -13.586 -13.345 1.00 96.31 104 VAL A N 1
ATOM 781 C CA . VAL A 1 104 ? 23.828 -14.687 -13.228 1.00 96.31 104 VAL A CA 1
ATOM 782 C C . VAL A 1 104 ? 25.210 -14.214 -13.683 1.00 96.31 104 VAL A C 1
ATOM 784 O O . VAL A 1 104 ? 26.223 -14.530 -13.062 1.00 96.31 104 VAL A O 1
ATOM 787 N N . THR A 1 105 ? 25.246 -13.420 -14.753 1.00 96.88 105 THR A N 1
ATOM 788 C CA . THR A 1 105 ? 26.439 -12.762 -15.283 1.00 96.88 105 THR A CA 1
ATOM 789 C C . THR A 1 105 ? 26.280 -11.241 -15.289 1.00 96.88 105 THR A C 1
ATOM 791 O O . THR A 1 105 ? 25.186 -10.693 -15.128 1.00 96.88 105 THR A O 1
ATOM 794 N N . MET A 1 106 ? 27.381 -10.531 -15.556 1.00 95.50 106 MET A N 1
ATOM 795 C CA . MET A 1 106 ? 27.346 -9.076 -15.749 1.00 95.50 106 MET A CA 1
ATOM 796 C C . MET A 1 106 ? 26.454 -8.642 -16.923 1.00 95.50 106 MET A C 1
ATOM 798 O O . MET A 1 106 ? 25.912 -7.538 -16.897 1.00 95.50 106 MET A O 1
ATOM 802 N N . PHE A 1 107 ? 26.272 -9.496 -17.936 1.00 96.75 107 PHE A N 1
ATOM 803 C CA . PHE A 1 107 ? 25.401 -9.203 -19.074 1.00 96.75 107 PHE A CA 1
ATOM 804 C C . PHE A 1 107 ? 23.924 -9.341 -18.703 1.00 96.75 107 PHE A C 1
ATOM 806 O O . PHE A 1 107 ? 23.130 -8.492 -19.097 1.00 96.75 107 PHE A O 1
ATOM 813 N N . ASP A 1 108 ? 23.571 -10.330 -17.879 1.00 96.75 108 ASP A N 1
ATOM 814 C CA . ASP A 1 108 ? 22.202 -10.498 -17.375 1.00 96.75 108 ASP A CA 1
ATOM 815 C C . ASP A 1 108 ? 21.814 -9.332 -16.464 1.00 96.75 108 ASP A C 1
ATOM 817 O O . ASP A 1 108 ? 20.735 -8.756 -16.601 1.00 96.75 108 ASP A O 1
ATOM 821 N N . GLN A 1 109 ? 22.731 -8.917 -15.582 1.00 96.56 109 GLN A N 1
ATOM 822 C CA . GLN A 1 109 ? 22.508 -7.755 -14.727 1.00 96.56 109 GLN A CA 1
ATOM 823 C C . GLN A 1 109 ? 22.345 -6.478 -15.565 1.00 96.56 109 GLN A C 1
ATOM 825 O O . GLN A 1 109 ? 21.468 -5.661 -15.284 1.00 96.56 109 GLN A O 1
ATOM 830 N N . LEU A 1 110 ? 23.170 -6.292 -16.603 1.00 96.75 110 LEU A N 1
ATOM 831 C CA . LEU A 1 110 ? 23.039 -5.162 -17.523 1.00 96.75 110 LEU A CA 1
ATOM 832 C C . LEU A 1 110 ? 21.695 -5.189 -18.263 1.00 96.75 110 LEU A C 1
ATOM 834 O O . LEU A 1 110 ? 21.034 -4.155 -18.335 1.00 96.75 110 LEU A O 1
ATOM 838 N N . ALA A 1 111 ? 21.275 -6.347 -18.771 1.00 97.00 111 ALA A N 1
ATOM 839 C CA . ALA A 1 111 ? 19.987 -6.507 -19.437 1.00 97.00 111 ALA A CA 1
ATOM 840 C C . ALA A 1 111 ? 18.826 -6.161 -18.491 1.00 97.00 111 ALA A C 1
ATOM 842 O O . ALA A 1 111 ? 17.979 -5.343 -18.839 1.00 97.00 111 ALA A O 1
ATOM 843 N N . CYS A 1 112 ? 18.841 -6.674 -17.257 1.00 97.06 112 CYS A N 1
ATOM 844 C CA . CYS A 1 112 ? 17.829 -6.372 -16.244 1.00 97.06 112 CYS A CA 1
ATOM 845 C C . CYS A 1 112 ? 17.776 -4.867 -15.906 1.00 97.06 112 CYS A C 1
ATOM 847 O O . CYS A 1 112 ? 16.701 -4.276 -15.835 1.00 97.06 112 CYS A O 1
ATOM 849 N N . ARG A 1 113 ? 18.934 -4.195 -15.813 1.00 97.50 113 ARG A N 1
ATOM 850 C CA . ARG A 1 113 ? 19.012 -2.727 -15.652 1.00 97.50 113 ARG A CA 1
ATOM 851 C C . ARG A 1 113 ? 18.426 -1.958 -16.829 1.00 97.50 113 ARG A C 1
ATOM 853 O O . ARG A 1 113 ? 17.845 -0.894 -16.619 1.00 97.50 113 ARG A O 1
ATOM 860 N N . ILE A 1 114 ? 18.621 -2.446 -18.051 1.00 97.12 114 ILE A N 1
ATOM 861 C CA . ILE A 1 114 ? 18.045 -1.832 -19.250 1.00 97.12 114 ILE A CA 1
ATOM 862 C C . ILE A 1 114 ? 16.523 -1.979 -19.224 1.00 97.12 114 ILE A C 1
ATOM 864 O O . ILE A 1 114 ? 15.837 -0.986 -19.443 1.00 97.12 114 ILE A O 1
ATOM 868 N N . GLU A 1 115 ? 16.002 -3.164 -18.897 1.00 96.38 115 GLU A N 1
ATOM 869 C CA . GLU A 1 115 ? 14.556 -3.384 -18.778 1.00 96.38 115 GLU A CA 1
ATOM 870 C C . GLU A 1 115 ? 13.933 -2.520 -17.678 1.00 96.38 115 GLU A C 1
ATOM 872 O O . GLU A 1 115 ? 12.956 -1.825 -17.944 1.00 96.38 115 GLU A O 1
ATOM 877 N N . LEU A 1 116 ? 14.551 -2.435 -16.492 1.00 97.00 116 LEU A N 1
ATOM 878 C CA . LEU A 1 116 ? 14.086 -1.544 -15.421 1.00 97.00 116 LEU A CA 1
ATOM 879 C C . LEU A 1 116 ? 13.931 -0.094 -15.906 1.00 97.00 116 LEU A C 1
ATOM 881 O O . LEU A 1 116 ? 12.952 0.565 -15.577 1.00 97.00 116 LEU A O 1
ATOM 885 N N . ARG A 1 117 ? 14.885 0.404 -16.703 1.00 96.25 117 ARG A N 1
ATOM 886 C CA . ARG A 1 117 ? 14.867 1.782 -17.222 1.00 96.25 117 ARG A CA 1
ATOM 887 C C . ARG A 1 117 ? 13.823 2.029 -18.308 1.00 96.25 117 ARG A C 1
ATOM 889 O O . ARG A 1 117 ? 13.533 3.190 -18.585 1.00 96.25 117 ARG A O 1
ATOM 896 N N . LYS A 1 118 ? 13.304 0.982 -18.951 1.00 97.12 118 LYS A N 1
ATOM 897 C CA . LYS A 1 118 ? 12.234 1.100 -19.952 1.00 97.12 118 LYS A CA 1
ATOM 898 C C . LYS A 1 118 ? 10.851 1.203 -19.306 1.00 97.12 118 LYS A C 1
ATOM 900 O O . LYS A 1 118 ? 9.946 1.756 -19.920 1.00 97.12 118 LYS A O 1
ATOM 905 N N . LEU A 1 119 ? 10.691 0.677 -18.091 1.00 97.44 119 LEU A N 1
ATOM 906 C CA . LEU A 1 119 ? 9.410 0.642 -17.391 1.00 97.44 119 LEU A CA 1
ATOM 907 C C . LEU A 1 119 ? 9.053 2.000 -16.777 1.00 97.44 119 LEU A C 1
ATOM 909 O O . LEU A 1 119 ? 9.901 2.717 -16.244 1.00 97.44 119 LEU A O 1
ATOM 913 N N . ARG A 1 120 ? 7.757 2.329 -16.790 1.00 97.00 120 ARG A N 1
ATOM 914 C CA . ARG A 1 120 ? 7.195 3.443 -16.019 1.00 97.00 120 ARG A CA 1
ATOM 915 C C . ARG A 1 120 ? 7.184 3.096 -14.531 1.00 97.00 120 ARG A C 1
ATOM 917 O O . ARG A 1 120 ? 6.644 2.054 -14.161 1.00 97.00 120 ARG A O 1
ATOM 924 N N . TYR A 1 121 ? 7.693 3.984 -13.680 1.00 97.06 121 TYR A N 1
ATOM 925 C CA . TYR A 1 121 ? 7.495 3.883 -12.235 1.00 97.06 121 TYR A CA 1
ATOM 926 C C . TYR A 1 121 ? 7.457 5.263 -11.579 1.00 97.06 121 TYR A C 1
ATOM 928 O O . TYR A 1 121 ? 8.467 5.949 -11.463 1.00 97.06 121 TYR A O 1
ATOM 936 N N . GLU A 1 122 ? 6.271 5.650 -11.135 1.00 96.31 122 GLU A N 1
ATOM 937 C CA . GLU A 1 122 ? 5.963 6.892 -10.420 1.00 96.31 122 GLU A CA 1
ATOM 938 C C . GLU A 1 122 ? 5.468 6.597 -8.989 1.00 96.31 122 GLU A C 1
ATOM 940 O O . GLU A 1 122 ? 4.977 7.481 -8.294 1.00 96.31 122 GLU A O 1
ATOM 945 N N . GLY A 1 123 ? 5.601 5.341 -8.545 1.00 95.00 123 GLY A N 1
ATOM 946 C CA . GLY A 1 123 ? 5.142 4.840 -7.251 1.00 95.00 123 GLY A CA 1
ATOM 947 C C . GLY A 1 123 ? 4.243 3.607 -7.374 1.00 95.00 123 GLY A C 1
ATOM 948 O O . GLY A 1 123 ? 3.886 3.182 -8.475 1.00 95.00 123 GLY A O 1
ATOM 949 N N . ARG A 1 124 ? 3.836 3.053 -6.227 1.00 94.06 124 ARG A N 1
ATOM 950 C CA . ARG A 1 124 ? 3.078 1.788 -6.109 1.00 94.06 124 ARG A CA 1
ATOM 951 C C . ARG A 1 124 ? 1.718 1.749 -6.823 1.00 94.06 124 ARG A C 1
ATOM 953 O O . ARG A 1 124 ? 1.172 0.675 -7.036 1.00 94.06 124 ARG A O 1
ATOM 960 N N . TYR A 1 125 ? 1.197 2.908 -7.225 1.00 95.88 125 TYR A N 1
ATOM 961 C CA . TYR A 1 125 ? -0.052 3.053 -7.981 1.00 95.88 125 TYR A CA 1
ATOM 962 C C . TYR A 1 125 ? 0.160 3.531 -9.425 1.00 95.88 125 TYR A C 1
ATOM 964 O O . TYR A 1 125 ? -0.777 4.011 -10.049 1.00 95.88 125 TYR A O 1
ATOM 972 N N . THR A 1 126 ? 1.378 3.415 -9.970 1.00 97.06 126 THR A N 1
ATOM 973 C CA . THR A 1 126 ? 1.651 3.718 -11.388 1.00 97.06 126 THR A CA 1
ATOM 974 C C . THR A 1 126 ? 0.727 2.889 -12.275 1.00 97.06 126 THR A C 1
ATOM 976 O O . THR A 1 126 ? 0.837 1.666 -12.218 1.00 97.06 126 THR A O 1
ATOM 979 N N . PRO A 1 127 ? -0.154 3.481 -13.098 1.00 96.44 127 PRO A N 1
ATOM 980 C CA . PRO A 1 127 ? -1.104 2.692 -13.872 1.00 96.44 127 PRO A CA 1
ATOM 981 C C . PRO A 1 127 ? -0.455 1.831 -14.957 1.00 96.44 127 PRO A C 1
ATOM 983 O O . PRO A 1 127 ? 0.676 2.115 -15.379 1.00 96.44 127 PRO A O 1
ATOM 986 N N . PRO A 1 128 ? -1.166 0.804 -15.460 1.00 94.75 128 PRO A N 1
ATOM 987 C CA . PRO A 1 128 ? -0.769 0.096 -16.670 1.00 94.75 128 PRO A CA 1
ATOM 988 C C . PRO A 1 128 ? -0.505 1.076 -17.818 1.00 94.75 128 PRO A C 1
ATOM 990 O O . PRO A 1 128 ? -1.177 2.099 -17.951 1.00 94.75 128 PRO A O 1
ATOM 993 N N . SER A 1 129 ? 0.493 0.782 -18.650 1.00 94.56 129 SER A N 1
ATOM 994 C CA . SER A 1 129 ? 0.868 1.634 -19.781 1.00 94.56 129 SER A CA 1
ATOM 995 C C . SER A 1 129 ? 1.382 0.810 -20.958 1.00 94.56 129 SER A C 1
ATOM 997 O O . SER A 1 129 ? 1.913 -0.285 -20.775 1.00 94.56 129 SER A O 1
ATOM 999 N N . LEU A 1 130 ? 1.269 1.356 -22.174 1.00 93.88 130 LEU A N 1
ATOM 1000 C CA . LEU A 1 130 ? 1.766 0.702 -23.393 1.00 93.88 130 LEU A CA 1
ATOM 1001 C C . LEU A 1 130 ? 3.298 0.567 -23.431 1.00 93.88 130 LEU A C 1
ATOM 1003 O O . LEU A 1 130 ? 3.810 -0.310 -24.119 1.00 93.88 130 LEU A O 1
ATOM 1007 N N . GLN A 1 131 ? 4.029 1.406 -22.689 1.00 94.56 131 GLN A N 1
ATOM 1008 C CA . GLN A 1 131 ? 5.486 1.289 -22.541 1.00 94.56 131 GLN A CA 1
ATOM 1009 C C . GLN A 1 131 ? 5.906 0.210 -21.524 1.00 94.56 131 GLN A C 1
ATOM 1011 O O . GLN A 1 131 ? 7.080 -0.145 -21.460 1.00 94.56 131 GLN A O 1
ATOM 1016 N N . GLY A 1 132 ? 4.956 -0.315 -20.742 1.00 95.75 132 GLY A N 1
ATOM 1017 C CA . GLY A 1 132 ? 5.199 -1.174 -19.588 1.00 95.75 132 GLY A CA 1
ATOM 1018 C C . GLY A 1 132 ? 5.320 -0.376 -18.287 1.00 95.75 132 GLY A C 1
ATOM 1019 O O . GLY A 1 132 ? 5.884 0.718 -18.248 1.00 95.75 132 GLY A O 1
ATOM 1020 N N . SER A 1 133 ? 4.796 -0.940 -17.201 1.00 96.44 133 SER A N 1
ATOM 1021 C CA . SER A 1 133 ? 4.827 -0.340 -15.864 1.00 96.44 133 SER A CA 1
ATOM 1022 C C . SER A 1 133 ? 5.468 -1.310 -14.878 1.00 96.44 133 SER A C 1
ATOM 1024 O O . SER A 1 133 ? 5.239 -2.518 -14.950 1.00 96.44 133 SER A O 1
ATOM 1026 N N . LEU A 1 134 ? 6.288 -0.791 -13.967 1.00 96.19 134 LEU A N 1
ATOM 1027 C CA . LEU A 1 134 ? 6.855 -1.581 -12.883 1.00 96.19 134 LEU A CA 1
ATOM 1028 C C . LEU A 1 134 ? 5.811 -1.731 -11.772 1.00 96.19 134 LEU A C 1
ATOM 1030 O O . LEU A 1 134 ? 5.363 -0.740 -11.198 1.00 96.19 134 LEU A O 1
ATOM 1034 N N . ILE A 1 135 ? 5.466 -2.975 -11.445 1.00 94.94 135 ILE A N 1
ATOM 1035 C CA . ILE A 1 135 ? 4.597 -3.307 -10.312 1.00 94.94 135 ILE A CA 1
ATOM 1036 C C . ILE A 1 135 ? 5.500 -3.540 -9.103 1.00 94.94 135 ILE A C 1
ATOM 1038 O O . ILE A 1 135 ? 6.146 -4.585 -8.989 1.00 94.94 135 ILE A O 1
ATOM 1042 N N . TYR A 1 136 ? 5.607 -2.531 -8.242 1.00 95.00 136 TYR A N 1
ATOM 1043 C CA . TYR A 1 136 ? 6.461 -2.578 -7.062 1.00 95.00 136 TYR A CA 1
ATOM 1044 C C . TYR A 1 136 ? 5.865 -1.738 -5.907 1.00 95.00 136 TYR A C 1
ATOM 1046 O O . TYR A 1 136 ? 5.538 -0.575 -6.145 1.00 95.00 136 TYR A O 1
ATOM 1054 N N . PRO A 1 137 ? 5.720 -2.281 -4.678 1.00 93.44 137 PRO A N 1
ATOM 1055 C CA . PRO A 1 137 ? 5.860 -3.702 -4.341 1.00 93.44 137 PRO A CA 1
ATOM 1056 C C . PRO A 1 137 ? 4.985 -4.578 -5.254 1.00 93.44 137 PRO A C 1
ATOM 1058 O O . PRO A 1 137 ? 3.986 -4.116 -5.797 1.00 93.44 137 PRO A O 1
ATOM 1061 N N . GLY A 1 138 ? 5.441 -5.803 -5.535 1.00 88.81 138 GLY A N 1
ATOM 1062 C CA . GLY A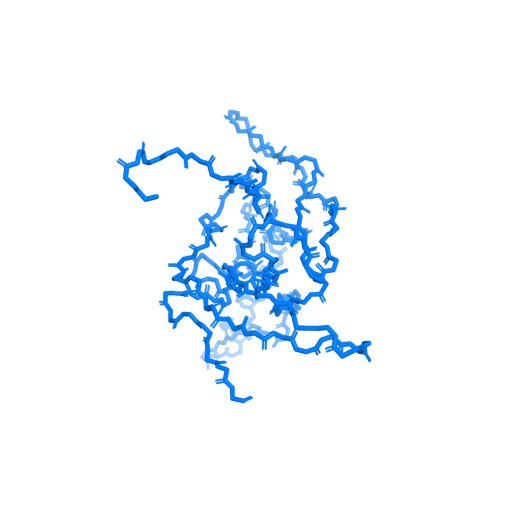 1 138 ? 4.753 -6.695 -6.474 1.00 88.81 138 GLY A CA 1
ATOM 1063 C C . GLY A 1 138 ? 3.344 -7.060 -5.996 1.00 88.81 138 GLY A C 1
ATOM 1064 O O . GLY A 1 138 ? 2.976 -6.777 -4.864 1.00 88.81 138 GLY A O 1
ATOM 1065 N N . ASN A 1 139 ? 2.576 -7.771 -6.816 1.00 85.31 139 ASN A N 1
ATOM 1066 C CA . ASN A 1 139 ? 1.230 -8.252 -6.465 1.00 85.31 139 ASN A CA 1
ATOM 1067 C C . ASN A 1 139 ? 1.191 -9.223 -5.263 1.00 85.31 139 ASN A C 1
ATOM 1069 O O . ASN A 1 139 ? 0.162 -9.378 -4.616 1.00 85.31 139 ASN A O 1
ATOM 1073 N N . PHE A 1 140 ? 2.312 -9.866 -4.921 1.00 86.69 140 PHE A N 1
ATOM 1074 C CA . PHE A 1 140 ? 2.444 -10.610 -3.659 1.00 86.69 140 PHE A CA 1
ATOM 1075 C C . PHE A 1 140 ? 2.633 -9.708 -2.429 1.00 86.69 140 PHE A C 1
ATOM 1077 O O . PHE A 1 140 ? 2.583 -10.207 -1.305 1.00 86.69 140 PHE A O 1
ATOM 1084 N N . GLY A 1 141 ? 2.806 -8.408 -2.653 1.00 89.25 141 GLY A N 1
ATOM 1085 C CA . GLY A 1 141 ? 2.859 -7.360 -1.654 1.00 89.25 141 GLY A CA 1
ATOM 1086 C C . GLY A 1 141 ? 4.037 -7.443 -0.693 1.00 89.25 141 GLY A C 1
ATOM 1087 O O . GLY A 1 141 ? 4.938 -8.272 -0.814 1.00 89.25 141 GLY A O 1
ATOM 1088 N N . VAL A 1 142 ? 4.009 -6.542 0.284 1.00 94.19 142 VAL A N 1
ATOM 1089 C CA . VAL A 1 142 ? 4.880 -6.556 1.464 1.00 94.19 142 VAL A CA 1
ATOM 1090 C C . VAL A 1 142 ? 4.300 -7.487 2.525 1.00 94.19 142 VAL A C 1
ATOM 1092 O O . VAL A 1 142 ? 4.989 -8.376 3.020 1.00 94.19 142 VAL A O 1
ATOM 1095 N N . PHE A 1 143 ? 3.015 -7.309 2.841 1.00 94.19 143 PHE A N 1
ATOM 1096 C CA . PHE A 1 143 ? 2.254 -8.233 3.667 1.00 94.19 143 PHE A CA 1
ATOM 1097 C C . PHE A 1 143 ? 1.292 -9.021 2.794 1.00 94.19 143 PHE A C 1
ATOM 1099 O O . PHE A 1 143 ? 0.627 -8.464 1.924 1.00 94.19 143 PHE A O 1
ATOM 1106 N N . ASN A 1 144 ? 1.212 -10.320 3.058 1.00 90.88 144 ASN A N 1
ATOM 1107 C CA . ASN A 1 144 ? 0.286 -11.214 2.382 1.00 90.88 144 ASN A CA 1
ATOM 1108 C C . ASN A 1 144 ? -0.544 -11.986 3.421 1.00 90.88 144 ASN A C 1
ATOM 1110 O O . ASN A 1 144 ? -0.739 -11.492 4.527 1.00 90.88 144 ASN A O 1
ATOM 1114 N N . TRP A 1 145 ? -0.998 -13.201 3.122 1.00 92.06 145 TRP A N 1
ATOM 1115 C CA . TRP A 1 145 ? -1.919 -13.991 3.958 1.00 92.06 145 TRP A CA 1
ATOM 1116 C C . TRP A 1 145 ? -1.467 -14.332 5.398 1.00 92.06 145 TRP A C 1
ATOM 1118 O O . TRP A 1 145 ? -2.253 -14.884 6.161 1.00 92.06 145 TRP A O 1
ATOM 1128 N N . GLY A 1 146 ? -0.221 -14.047 5.795 1.00 90.12 146 GLY A N 1
ATOM 1129 C CA . GLY A 1 146 ? 0.331 -14.442 7.102 1.00 90.12 146 GLY A CA 1
ATOM 1130 C C . GLY A 1 146 ? -0.142 -13.616 8.308 1.00 90.12 146 GLY A C 1
ATOM 1131 O O . GLY A 1 146 ? -0.024 -14.081 9.440 1.00 90.12 146 GLY A O 1
ATOM 1132 N N . GLY A 1 147 ? -0.691 -12.418 8.092 1.00 90.12 147 GLY A N 1
ATOM 1133 C CA . GLY A 1 147 ? -1.072 -11.504 9.176 1.00 90.12 147 GLY A CA 1
ATOM 1134 C C . GLY A 1 147 ? 0.124 -10.903 9.925 1.00 90.12 147 GLY A C 1
ATOM 1135 O O . GLY A 1 147 ? 1.250 -10.903 9.429 1.00 90.12 147 GLY A O 1
ATOM 1136 N N . VAL A 1 148 ? -0.133 -10.359 11.120 1.00 92.25 148 VAL A N 1
ATOM 1137 C CA . VAL A 1 148 ? 0.878 -9.714 11.978 1.00 92.25 148 VAL A CA 1
ATOM 1138 C C . VAL A 1 148 ? 0.918 -10.399 13.341 1.00 92.25 148 VAL A C 1
ATOM 1140 O O . VAL A 1 148 ? -0.126 -10.575 13.972 1.00 92.25 148 VAL A O 1
ATOM 1143 N N . ALA A 1 149 ? 2.120 -10.744 13.806 1.00 91.94 149 ALA A N 1
ATOM 1144 C CA . ALA A 1 149 ? 2.372 -11.173 15.180 1.00 91.94 149 ALA A CA 1
ATOM 1145 C C . ALA A 1 149 ? 2.708 -9.962 16.064 1.00 91.94 149 ALA A C 1
ATOM 1147 O O . ALA A 1 149 ? 3.357 -9.022 15.605 1.00 91.94 149 ALA A O 1
ATOM 1148 N N . VAL A 1 150 ? 2.265 -9.996 17.321 1.00 89.44 150 VAL A N 1
ATOM 1149 C CA . VAL A 1 150 ? 2.497 -8.944 18.319 1.00 89.44 150 VAL A CA 1
ATOM 1150 C C . VAL A 1 150 ? 2.993 -9.604 19.604 1.00 89.44 150 VAL A C 1
ATOM 1152 O O . VAL A 1 150 ? 2.427 -10.620 20.009 1.00 89.44 150 VAL A O 1
ATOM 1155 N N . ASP A 1 151 ? 4.038 -9.029 20.195 1.00 83.88 151 ASP A N 1
ATOM 1156 C CA . ASP A 1 151 ? 4.688 -9.428 21.452 1.00 83.88 151 ASP A CA 1
ATOM 1157 C C . ASP A 1 151 ? 4.942 -8.173 22.303 1.00 83.88 151 ASP A C 1
ATOM 1159 O O . ASP A 1 151 ? 5.314 -7.135 21.697 1.00 83.88 151 ASP A O 1
#

Radius of gyration: 18.6 Å; chains: 1; bounding box: 56×27×53 Å

pLDDT: mean 94.83, std 3.08, range [81.12, 98.44]

Sequence (151 aa):
LNTGQLRWVRQLVHHDLWDMDVPAQPTLVDITSVNGTVVPALVGPTKQGDLYMLDRSTGEPIIPVKEMPAPGGAIEGDHASPTQPESDLSFNPKPLTGADMWGVTMFDQLACRIELRKLRYEGRYTPPSLQGSLIYPGNFGVFNWGGVAVD

Foldseek 3Di:
DVPPDDQDDDDQFPDDAALWAQAADWDWDWDQDPVRDTAGWTWGAILQFATFIARPRRRHGPFDKDWAQADWDADPPDTHDRTGIGGPRGPRDDDDALVNADDPDPVRSVVSNVLSVQADDPDCRHHQDPSHHDNPVHSCGPDHHPYDDDD

Secondary structure (DSSP, 8-state):
-TT--------S-SS-SS-----SPPEEEEEE-TTSPEEEEEEEE-TTSBEEEEETTT--BSS-EEEEE----PPTT----SEEEEESSB-PPPPP-GGG---SSHHHHHHHHHHHHHSB-SSTTPPP-TT-B--SS-TT-SS-TT-----